Protein AF-A0A8X6S3W9-F1 (afdb_monomer_lite)

Foldseek 3Di:
DDDPPPPPVVVVVLVVQPPDPPDPDPDGRPVPDPPDPLCVVVPDDPVRLVVVLVVQCVVCPPHPSNCPCVVNSDDPPVDD

pLDDT: m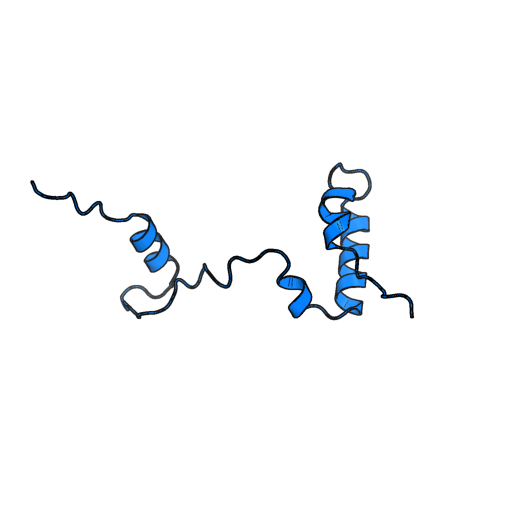ean 72.28, std 17.07, range [36.12, 94.38]

Sequence (80 aa):
MQCLEKENNFVKYLQRCTGSPGKIVDHQPQMLRKGKVGDWRNYFTPEQSRRMNERFREKTQGTPLENIWTEEMVYTYDST

Structure (mmCIF, N/CA/C/O backbone):
data_AF-A0A8X6S3W9-F1
#
_entry.id   AF-A0A8X6S3W9-F1
#
loop_
_atom_site.group_PDB
_atom_site.id
_atom_site.type_symbol
_atom_site.label_atom_id
_atom_site.label_alt_id
_atom_site.label_comp_id
_atom_site.label_asym_id
_atom_site.label_entity_id
_atom_site.label_seq_id
_atom_site.pdbx_PDB_ins_code
_atom_site.Cartn_x
_atom_site.Cartn_y
_atom_site.Cartn_z
_atom_site.occupancy
_atom_site.B_iso_or_equiv
_atom_site.auth_seq_id
_atom_site.auth_comp_id
_atom_site.auth_asym_id
_atom_site.auth_atom_id
_atom_site.pdbx_PDB_model_num
ATOM 1 N N . MET A 1 1 ? -10.831 25.289 -40.606 1.00 36.12 1 MET A N 1
ATOM 2 C CA . MET A 1 1 ? -11.031 24.455 -39.403 1.00 36.12 1 MET A CA 1
ATOM 3 C C . MET A 1 1 ? -9.666 23.959 -38.946 1.00 36.12 1 MET A C 1
ATOM 5 O O . MET A 1 1 ? -9.216 22.929 -39.424 1.00 36.12 1 MET A O 1
ATOM 9 N N . GLN A 1 2 ? -8.952 24.731 -38.122 1.00 44.78 2 GLN A N 1
ATOM 10 C CA . GLN A 1 2 ? -7.719 24.255 -37.487 1.00 44.78 2 GLN A CA 1
ATOM 11 C C . GLN A 1 2 ? -8.125 23.501 -36.223 1.00 44.78 2 GLN A C 1
ATOM 13 O O . GLN A 1 2 ? -8.645 24.097 -35.280 1.00 44.78 2 GLN A O 1
ATOM 18 N N . CYS A 1 3 ? -7.956 22.182 -36.237 1.00 41.56 3 CYS A N 1
ATOM 19 C CA . CYS A 1 3 ? -8.048 21.371 -35.034 1.00 41.56 3 CYS A CA 1
ATOM 20 C C . CYS A 1 3 ? -6.960 21.864 -34.077 1.00 41.56 3 CYS A C 1
ATOM 22 O O . CYS A 1 3 ? -5.778 21.752 -34.382 1.00 41.56 3 CYS A O 1
ATOM 24 N N . LEU A 1 4 ? -7.364 22.471 -32.961 1.00 47.28 4 LEU A N 1
ATOM 25 C CA . LEU A 1 4 ? -6.462 22.864 -31.886 1.00 47.28 4 LEU A CA 1
ATOM 26 C C . LEU A 1 4 ? -5.730 21.609 -31.403 1.00 47.28 4 LEU A C 1
ATOM 28 O O . LEU A 1 4 ? -6.321 20.784 -30.703 1.00 47.28 4 LEU A O 1
ATOM 32 N N . GLU A 1 5 ? -4.459 21.465 -31.772 1.00 57.28 5 GLU A N 1
ATOM 33 C CA . GLU A 1 5 ? -3.528 20.576 -31.086 1.00 57.28 5 GLU A CA 1
ATOM 34 C C . GLU A 1 5 ? -3.397 21.097 -29.656 1.00 57.28 5 GLU A C 1
ATOM 36 O O . GLU A 1 5 ? -2.577 21.958 -29.339 1.00 57.28 5 GLU A O 1
ATOM 41 N N . LYS A 1 6 ? -4.304 20.649 -28.785 1.00 56.09 6 LYS A N 1
ATOM 42 C CA . LYS A 1 6 ? -4.237 20.949 -27.362 1.00 56.09 6 LYS A CA 1
ATOM 43 C C . LYS A 1 6 ? -2.945 20.329 -26.864 1.00 56.09 6 LYS A C 1
ATOM 45 O O . LYS A 1 6 ? -2.846 19.104 -26.800 1.00 56.09 6 LYS A O 1
ATOM 50 N N . GLU A 1 7 ? -1.971 21.170 -26.528 1.00 57.88 7 GLU A N 1
ATOM 51 C CA . GLU A 1 7 ? -0.776 20.735 -25.820 1.00 57.88 7 GLU A CA 1
ATOM 52 C C . GLU A 1 7 ? -1.199 19.829 -24.666 1.00 57.88 7 GLU A C 1
ATOM 54 O O . GLU A 1 7 ? -1.903 20.231 -23.735 1.00 57.88 7 GLU A O 1
ATOM 59 N N . ASN A 1 8 ? -0.824 18.559 -24.774 1.00 65.69 8 ASN A N 1
ATOM 60 C CA . ASN A 1 8 ? -1.293 17.552 -23.852 1.00 65.69 8 ASN A CA 1
ATOM 61 C C . ASN A 1 8 ? -0.434 17.652 -22.590 1.00 65.69 8 ASN A C 1
ATOM 63 O O . ASN A 1 8 ? 0.648 17.070 -22.511 1.00 65.69 8 ASN A O 1
ATOM 67 N N . ASN A 1 9 ? -0.900 18.441 -21.616 1.00 67.25 9 ASN A N 1
ATOM 68 C CA . ASN A 1 9 ? -0.232 18.675 -20.328 1.00 67.25 9 ASN A CA 1
ATOM 69 C C . ASN A 1 9 ? 0.233 17.374 -19.654 1.00 67.25 9 ASN A C 1
ATOM 71 O O . ASN A 1 9 ? 1.254 17.358 -18.970 1.00 67.25 9 ASN A O 1
ATOM 75 N N . PHE A 1 10 ? -0.480 16.274 -19.903 1.00 64.56 10 PHE A N 1
ATOM 76 C CA . PHE A 1 10 ? -0.113 14.936 -19.462 1.00 64.56 10 PHE A CA 1
ATOM 77 C C . PHE A 1 10 ? 1.231 14.467 -20.039 1.00 64.56 10 PHE A C 1
ATOM 79 O O . PHE A 1 10 ? 2.085 14.004 -19.294 1.00 64.56 10 PHE A O 1
ATOM 86 N N . VAL A 1 11 ? 1.474 14.654 -21.339 1.00 66.38 11 VAL A N 1
ATOM 87 C CA . VAL A 1 11 ? 2.731 14.259 -22.001 1.00 66.38 11 VAL A CA 1
ATOM 88 C C . VAL A 1 11 ? 3.912 15.068 -21.456 1.00 66.38 11 VAL A C 1
ATOM 90 O O . VAL A 1 11 ? 4.951 14.494 -21.136 1.00 66.38 11 VAL A O 1
ATOM 93 N N . LYS A 1 12 ? 3.730 16.380 -21.247 1.00 66.38 12 LYS A N 1
ATOM 94 C CA . LYS A 1 12 ? 4.744 17.244 -20.612 1.00 66.38 12 LYS A CA 1
ATOM 95 C C . LYS A 1 12 ? 5.047 16.817 -19.168 1.00 66.38 12 LYS A C 1
ATOM 97 O O . LYS A 1 12 ? 6.206 16.801 -18.759 1.00 66.38 12 LYS A O 1
ATOM 102 N N . TYR A 1 13 ? 4.019 16.457 -18.396 1.00 66.25 13 TYR A N 1
ATOM 103 C CA . TYR A 1 13 ? 4.168 15.951 -17.028 1.00 66.25 13 TYR A CA 1
ATOM 104 C C . TYR A 1 13 ? 4.952 14.631 -16.996 1.00 66.25 13 TYR A C 1
ATOM 106 O O . TYR A 1 13 ? 5.922 14.501 -16.252 1.00 66.25 13 TYR A O 1
ATOM 114 N N . LEU A 1 14 ? 4.598 13.691 -17.873 1.00 64.88 14 LEU A N 1
ATOM 115 C CA . LEU A 1 14 ? 5.260 12.394 -17.994 1.00 64.88 14 LEU A CA 1
ATOM 116 C C . LEU A 1 14 ? 6.748 12.513 -18.367 1.00 64.88 14 LEU A C 1
ATOM 118 O O . LEU A 1 14 ? 7.578 11.825 -17.772 1.00 64.88 14 LEU A O 1
ATOM 122 N N . GLN A 1 15 ? 7.097 13.427 -19.278 1.00 66.06 15 GLN A N 1
ATOM 123 C CA . GLN A 1 15 ? 8.488 13.729 -19.655 1.00 66.06 15 GLN A CA 1
ATOM 124 C C . GLN A 1 15 ? 9.309 14.333 -18.503 1.00 66.06 15 GLN A C 1
ATOM 126 O O . GLN A 1 15 ? 10.526 14.178 -18.454 1.00 66.06 15 GLN A O 1
ATOM 131 N N . ARG A 1 16 ? 8.673 15.011 -17.540 1.00 63.78 16 ARG A N 1
ATOM 132 C CA . ARG A 1 16 ? 9.363 15.562 -16.360 1.00 63.78 16 ARG A CA 1
ATOM 133 C C . ARG A 1 16 ? 9.632 14.504 -15.286 1.00 63.78 16 ARG A C 1
ATOM 135 O O . ARG A 1 16 ? 10.560 14.660 -14.497 1.00 63.78 16 ARG A O 1
ATOM 142 N N . CYS A 1 17 ? 8.854 13.422 -15.275 1.00 60.31 17 CYS A N 1
ATOM 143 C CA . CYS A 1 17 ? 9.044 12.277 -14.382 1.00 60.31 17 CYS A CA 1
ATOM 144 C C . CYS A 1 17 ? 10.185 11.342 -14.828 1.00 60.31 17 CYS A C 1
ATOM 146 O O . CYS A 1 17 ? 10.634 10.510 -14.042 1.00 60.31 17 CYS A O 1
ATOM 148 N N . THR A 1 18 ? 10.685 11.473 -16.062 1.00 57.59 18 THR A N 1
ATOM 149 C CA . THR A 1 18 ? 11.919 10.822 -16.520 1.00 57.59 18 THR A CA 1
ATOM 150 C C . THR A 1 18 ? 13.093 11.739 -16.173 1.00 57.59 18 THR A C 1
ATOM 152 O O . THR A 1 18 ? 13.396 12.654 -16.927 1.00 57.59 18 THR A O 1
ATOM 155 N N . GLY A 1 19 ? 13.698 11.572 -14.993 1.00 51.28 19 GLY A N 1
ATOM 156 C CA . GLY A 1 19 ? 14.632 12.513 -14.344 1.00 51.28 19 GLY A CA 1
ATOM 157 C C . GLY A 1 19 ? 15.963 12.850 -15.045 1.00 51.28 19 GLY A C 1
ATOM 158 O O . GLY A 1 19 ? 16.978 12.979 -14.368 1.00 51.28 19 GLY A O 1
ATOM 159 N N . SER A 1 20 ? 16.000 13.019 -16.367 1.00 52.94 20 SER A N 1
ATOM 160 C CA . SER A 1 20 ? 17.159 13.532 -17.097 1.00 52.94 20 SER A CA 1
ATOM 161 C C . SER A 1 20 ? 16.753 14.754 -17.932 1.00 52.94 20 SER A C 1
ATOM 163 O O . SER A 1 20 ? 16.127 14.599 -18.983 1.00 52.94 20 SER A O 1
ATOM 165 N N . PRO A 1 21 ? 17.061 15.984 -17.483 1.00 47.12 21 PRO A N 1
ATOM 166 C CA . PRO A 1 21 ? 16.793 17.174 -18.277 1.00 47.12 21 PRO A CA 1
ATOM 167 C C . PRO A 1 21 ? 17.645 17.121 -19.554 1.00 47.12 21 PRO A C 1
ATOM 169 O O . PRO A 1 21 ? 18.870 17.065 -19.489 1.00 47.12 21 PRO A O 1
ATOM 172 N N . GLY A 1 22 ? 16.997 17.116 -20.721 1.00 53.50 22 GLY A N 1
ATOM 173 C CA . GLY A 1 22 ? 17.673 17.267 -22.017 1.00 53.50 22 GLY A CA 1
ATOM 174 C C . GLY A 1 22 ? 17.886 15.995 -22.842 1.00 53.50 22 GLY A C 1
ATOM 175 O O . GLY A 1 22 ? 18.484 16.084 -23.910 1.00 53.50 22 GLY A O 1
ATOM 176 N N . LYS A 1 23 ? 17.378 14.830 -22.423 1.00 54.41 23 LYS A N 1
ATOM 177 C CA . LYS A 1 23 ? 17.312 13.646 -23.296 1.00 54.41 23 LYS A CA 1
ATOM 178 C C . LYS A 1 23 ? 15.857 13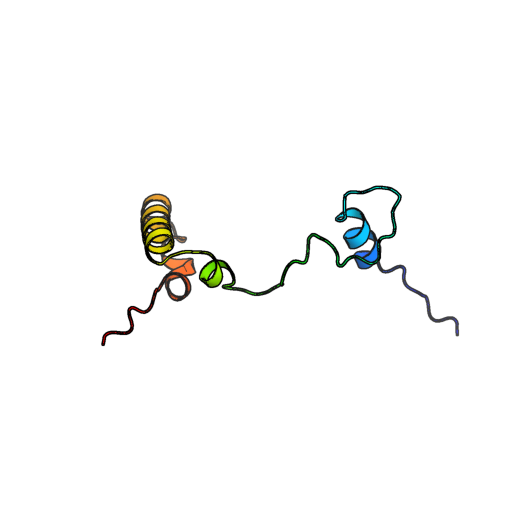.257 -23.522 1.00 54.41 23 LYS A C 1
ATOM 180 O O . LYS A 1 23 ? 15.229 12.691 -22.634 1.00 54.41 23 LYS A O 1
ATOM 185 N N . ILE A 1 24 ? 15.328 13.548 -24.714 1.00 53.62 24 ILE A N 1
ATOM 186 C CA . ILE A 1 24 ? 14.090 12.923 -25.200 1.00 53.62 24 ILE A CA 1
ATOM 187 C C . ILE A 1 24 ? 14.469 11.493 -25.572 1.00 53.62 24 ILE A C 1
ATOM 189 O O . ILE A 1 24 ? 14.793 11.180 -26.712 1.00 53.62 24 ILE A O 1
ATOM 193 N N . VAL A 1 25 ? 14.572 10.646 -24.559 1.00 55.38 25 VAL A N 1
ATOM 194 C CA . VAL A 1 25 ? 14.643 9.208 -24.757 1.00 55.38 25 VAL A CA 1
ATOM 195 C C . VAL A 1 25 ? 13.217 8.711 -24.924 1.00 55.38 25 VAL A C 1
ATOM 197 O O . VAL A 1 25 ? 12.339 9.099 -24.156 1.00 55.38 25 VAL A O 1
ATOM 200 N N . ASP A 1 26 ? 13.009 7.847 -25.914 1.00 55.38 26 ASP A N 1
ATOM 201 C CA . ASP A 1 26 ? 11.741 7.196 -26.281 1.00 55.38 26 ASP A CA 1
ATOM 202 C C . ASP A 1 26 ? 11.284 6.173 -25.214 1.00 55.38 26 ASP A C 1
ATOM 204 O O . ASP A 1 26 ? 10.847 5.055 -25.483 1.00 55.38 26 ASP A O 1
ATOM 208 N N . HIS A 1 27 ? 11.505 6.503 -23.945 1.00 55.56 27 HIS A N 1
ATOM 209 C CA . HIS A 1 27 ? 11.240 5.650 -22.810 1.00 55.56 27 HIS A CA 1
ATOM 210 C C . HIS A 1 27 ? 9.856 5.973 -22.273 1.00 55.56 27 HIS A C 1
ATOM 212 O O . HIS A 1 27 ? 9.521 7.127 -22.000 1.00 55.56 27 HIS A O 1
ATOM 218 N N . GLN A 1 28 ? 9.072 4.912 -22.086 1.00 58.16 28 GLN A N 1
ATOM 219 C CA . GLN A 1 28 ? 7.862 4.932 -21.277 1.00 58.16 28 GLN A CA 1
ATOM 220 C C . GLN A 1 28 ? 8.115 5.751 -19.998 1.00 58.16 28 GLN A C 1
ATOM 222 O O . GLN A 1 28 ? 9.187 5.624 -19.389 1.00 58.16 28 GLN A O 1
ATOM 227 N N . PRO A 1 29 ? 7.166 6.601 -19.582 1.00 63.38 29 PRO A N 1
ATOM 228 C CA . PRO A 1 29 ? 7.337 7.401 -18.381 1.00 63.38 29 PRO A CA 1
ATOM 229 C C . PRO A 1 29 ? 7.648 6.509 -17.181 1.00 63.38 29 PRO A C 1
ATOM 231 O O . PRO A 1 29 ? 6.858 5.638 -16.830 1.00 63.38 29 PRO A O 1
ATOM 234 N N . GLN A 1 30 ? 8.781 6.764 -16.521 1.00 67.00 30 GLN A N 1
ATOM 235 C CA . GLN A 1 30 ? 9.309 5.937 -15.421 1.00 67.00 30 GLN A CA 1
ATOM 236 C C . GLN A 1 30 ? 8.309 5.745 -14.267 1.00 67.00 30 GLN A C 1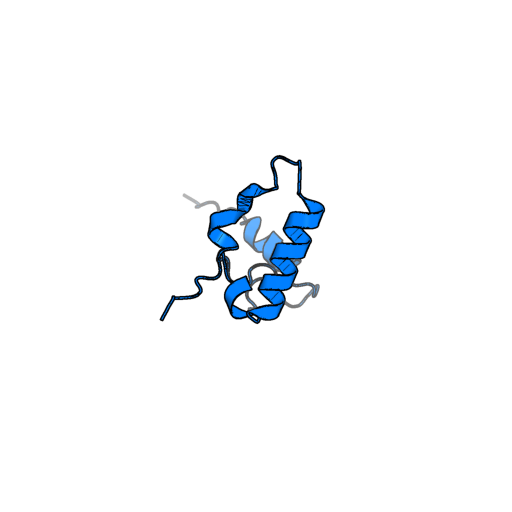
ATOM 238 O O . GLN A 1 30 ? 8.360 4.747 -13.553 1.00 67.00 30 GLN A O 1
ATOM 243 N N . MET A 1 31 ? 7.376 6.686 -14.093 1.00 71.69 31 MET A N 1
ATOM 244 C CA . MET A 1 31 ? 6.342 6.611 -13.061 1.00 71.69 31 MET A CA 1
ATOM 245 C C . MET A 1 31 ? 5.270 5.543 -13.359 1.00 71.69 31 MET A C 1
ATOM 247 O O . MET A 1 31 ? 4.716 4.949 -12.434 1.00 71.69 31 MET A O 1
ATOM 251 N N . LEU A 1 32 ? 4.971 5.272 -14.634 1.00 76.50 32 LEU A N 1
ATOM 252 C CA . LEU A 1 32 ? 3.955 4.297 -15.039 1.00 76.50 32 LEU A CA 1
ATOM 253 C C . LEU A 1 32 ? 4.604 2.928 -15.258 1.00 76.50 32 LEU A C 1
ATOM 255 O O . LEU A 1 32 ? 4.972 2.560 -16.367 1.00 76.50 32 LEU A O 1
ATOM 259 N N . ARG A 1 33 ? 4.739 2.156 -14.176 1.00 81.31 33 ARG A N 1
ATOM 260 C CA . ARG A 1 33 ? 5.412 0.847 -14.218 1.00 81.31 33 ARG A CA 1
ATOM 261 C C . ARG A 1 33 ? 4.565 -0.278 -14.833 1.00 81.31 33 ARG A C 1
ATOM 263 O O . ARG A 1 33 ? 5.033 -0.973 -15.724 1.00 81.31 33 ARG A O 1
ATOM 270 N N . LYS A 1 34 ? 3.356 -0.514 -14.301 1.00 83.50 34 LYS A N 1
ATOM 271 C CA . LYS A 1 34 ? 2.419 -1.572 -14.764 1.00 83.50 34 LYS A CA 1
ATOM 272 C C . LYS A 1 34 ? 0.931 -1.209 -14.640 1.00 83.50 34 LYS A C 1
ATOM 274 O O . LYS A 1 34 ? 0.122 -1.784 -15.352 1.00 83.50 34 LYS A O 1
ATOM 279 N N . GLY A 1 35 ? 0.558 -0.306 -13.723 1.00 84.00 35 GLY A N 1
ATOM 280 C CA . GLY A 1 35 ? -0.831 0.161 -13.572 1.00 84.00 35 GLY A CA 1
ATOM 281 C C . GLY A 1 35 ? -1.843 -0.907 -13.129 1.00 84.00 35 GLY A C 1
ATOM 282 O O . GLY A 1 35 ? -3.015 -0.800 -13.469 1.00 84.00 35 GLY A O 1
ATOM 283 N N . LYS A 1 36 ? -1.408 -1.945 -12.399 1.00 87.25 36 LYS A N 1
ATOM 284 C CA . LYS A 1 36 ? -2.248 -3.082 -11.986 1.00 87.25 36 LYS A CA 1
ATOM 285 C C . LYS A 1 36 ? -2.312 -3.219 -10.459 1.00 87.25 36 LYS A C 1
ATOM 287 O O . LYS A 1 36 ? -1.279 -3.141 -9.793 1.00 87.25 36 LYS A O 1
ATOM 292 N N . VAL A 1 37 ? -3.510 -3.474 -9.925 1.00 86.50 37 VAL A N 1
ATOM 293 C CA . VAL A 1 37 ? -3.740 -3.817 -8.508 1.00 86.50 37 VAL A CA 1
ATOM 294 C C . VAL A 1 37 ? -3.267 -5.251 -8.233 1.00 86.50 37 VAL A C 1
ATOM 296 O O . VAL A 1 37 ? -3.415 -6.130 -9.079 1.00 86.50 37 VAL A O 1
ATOM 299 N N . GLY A 1 38 ? -2.658 -5.488 -7.069 1.00 86.38 38 GLY A N 1
ATOM 300 C CA . GLY A 1 38 ? -2.235 -6.831 -6.648 1.00 86.38 38 GLY A CA 1
ATOM 301 C C . GLY A 1 38 ? -0.867 -7.294 -7.166 1.00 86.38 38 GLY A C 1
ATOM 302 O O . GLY A 1 38 ? -0.462 -8.418 -6.888 1.00 86.38 38 GLY A O 1
ATOM 303 N N . ASP A 1 39 ? -0.108 -6.451 -7.879 1.00 89.25 39 ASP A N 1
ATOM 304 C CA . ASP A 1 39 ? 1.210 -6.838 -8.422 1.00 89.25 39 ASP A CA 1
ATOM 305 C C . ASP A 1 39 ? 2.232 -7.210 -7.329 1.00 89.25 39 ASP A C 1
ATOM 307 O O . ASP A 1 39 ? 3.190 -7.917 -7.615 1.00 89.25 39 ASP A O 1
ATOM 311 N N . TRP A 1 40 ? 2.006 -6.805 -6.072 1.00 86.25 40 TRP A N 1
ATOM 312 C CA . TRP A 1 40 ? 2.820 -7.190 -4.913 1.00 86.25 40 TRP A CA 1
ATOM 313 C C . TRP A 1 40 ? 2.864 -8.710 -4.681 1.00 86.25 40 TRP A C 1
ATOM 315 O O . TRP A 1 40 ? 3.896 -9.218 -4.248 1.00 86.25 40 TRP A O 1
ATOM 325 N N . ARG A 1 41 ? 1.812 -9.456 -5.052 1.00 85.75 41 ARG A N 1
ATOM 326 C CA . ARG A 1 41 ? 1.758 -10.926 -4.931 1.00 85.75 41 ARG A CA 1
ATOM 327 C C . ARG A 1 41 ? 2.844 -11.635 -5.749 1.00 85.75 41 ARG A C 1
ATOM 329 O O . ARG A 1 41 ? 3.246 -12.734 -5.402 1.00 85.75 41 ARG A O 1
ATOM 336 N N . ASN A 1 42 ? 3.354 -10.992 -6.803 1.00 89.00 42 ASN A N 1
ATOM 337 C CA . ASN A 1 42 ? 4.433 -11.535 -7.636 1.00 89.00 42 ASN A CA 1
ATOM 338 C C . ASN A 1 42 ? 5.831 -11.373 -7.014 1.00 89.00 42 ASN A C 1
ATOM 340 O O . ASN A 1 42 ? 6.789 -11.943 -7.528 1.00 89.00 42 ASN A O 1
ATOM 344 N N . TYR A 1 43 ? 5.974 -10.548 -5.973 1.00 89.62 43 TYR A N 1
ATOM 345 C CA . TYR A 1 43 ? 7.278 -10.188 -5.403 1.00 89.62 43 TYR A CA 1
ATOM 346 C C . TYR A 1 43 ? 7.483 -10.704 -3.980 1.00 89.62 43 TYR A C 1
ATOM 348 O O . TYR A 1 43 ? 8.626 -10.854 -3.556 1.00 89.62 43 TYR A O 1
ATOM 356 N N . PHE A 1 44 ? 6.404 -10.947 -3.237 1.00 88.12 44 PHE A N 1
ATOM 357 C CA . PHE A 1 44 ? 6.486 -11.410 -1.859 1.00 88.12 44 PHE A CA 1
ATOM 358 C C . P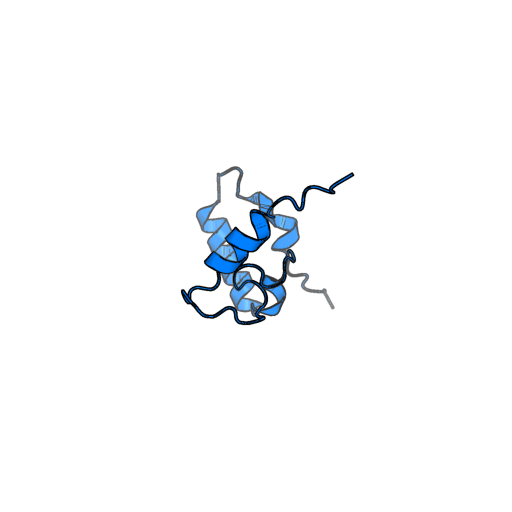HE A 1 44 ? 6.524 -12.935 -1.806 1.00 88.12 44 PHE A C 1
ATOM 360 O O . PHE A 1 44 ? 5.729 -13.611 -2.454 1.00 88.12 44 PHE A O 1
ATOM 367 N N . THR A 1 45 ? 7.417 -13.483 -0.983 1.00 89.81 45 THR A N 1
ATOM 368 C CA . THR A 1 45 ? 7.316 -14.890 -0.584 1.00 89.81 45 THR A CA 1
ATOM 369 C C . THR A 1 45 ? 6.148 -15.077 0.396 1.00 89.81 45 THR A C 1
ATOM 371 O O . THR A 1 45 ? 5.772 -14.119 1.084 1.00 89.81 45 THR A O 1
ATOM 374 N N . PRO A 1 46 ? 5.603 -16.301 0.542 1.00 86.38 46 PRO A N 1
ATOM 375 C CA . PRO A 1 46 ? 4.511 -16.559 1.485 1.00 86.38 46 PRO A CA 1
ATOM 376 C C . PRO A 1 46 ? 4.826 -16.092 2.915 1.00 86.38 46 PRO A C 1
ATOM 378 O O . PRO A 1 46 ? 3.999 -15.464 3.573 1.00 86.38 46 PRO A O 1
ATOM 381 N N . GLU A 1 47 ? 6.063 -16.309 3.370 1.00 89.44 47 GLU A N 1
ATOM 382 C CA . GLU A 1 47 ? 6.515 -15.884 4.698 1.00 89.44 47 GLU A CA 1
ATOM 383 C C . GLU A 1 47 ? 6.604 -14.355 4.835 1.00 89.44 47 GLU A C 1
ATOM 385 O O . GLU A 1 47 ? 6.215 -13.791 5.858 1.00 89.44 47 GLU A O 1
ATOM 390 N N . GLN A 1 48 ? 7.080 -13.652 3.803 1.00 90.88 48 GLN A N 1
ATOM 391 C CA . GLN A 1 48 ? 7.134 -12.187 3.817 1.00 90.88 48 GLN A CA 1
ATOM 392 C C . GLN A 1 48 ? 5.737 -11.578 3.892 1.00 90.88 48 GLN A C 1
ATOM 394 O O . GLN A 1 48 ? 5.527 -10.599 4.610 1.00 90.88 48 GLN A O 1
ATOM 399 N N . SER A 1 49 ? 4.777 -12.157 3.180 1.00 88.38 49 SER A N 1
ATOM 400 C CA . SER A 1 49 ? 3.403 -11.687 3.247 1.00 88.38 49 SER A CA 1
ATOM 401 C C . SER A 1 49 ? 2.721 -12.004 4.568 1.00 88.38 49 SER A C 1
ATOM 403 O O . SER A 1 49 ? 2.045 -11.127 5.097 1.00 88.38 49 SER A O 1
ATOM 405 N N . ARG A 1 50 ? 2.948 -13.187 5.155 1.00 88.19 50 ARG A N 1
ATOM 406 C CA . ARG A 1 50 ? 2.464 -13.494 6.510 1.00 88.19 50 ARG A CA 1
ATOM 407 C C . ARG A 1 50 ? 2.943 -12.441 7.511 1.00 88.19 50 ARG A C 1
ATOM 409 O O . ARG A 1 50 ? 2.135 -11.849 8.223 1.00 88.19 50 ARG A O 1
ATOM 416 N N . ARG A 1 51 ? 4.245 -12.134 7.492 1.00 91.81 51 ARG A N 1
ATOM 417 C CA . ARG A 1 51 ? 4.847 -11.096 8.345 1.00 91.81 51 ARG A CA 1
ATOM 418 C C . ARG A 1 51 ? 4.271 -9.704 8.083 1.00 91.81 51 ARG A C 1
ATOM 420 O O . ARG A 1 51 ? 4.088 -8.936 9.025 1.00 91.81 51 ARG A O 1
ATOM 427 N N . MET A 1 52 ? 3.994 -9.362 6.823 1.00 90.00 52 MET A N 1
ATOM 428 C CA . MET A 1 52 ? 3.351 -8.093 6.468 1.00 90.00 52 MET A CA 1
ATOM 429 C C . MET A 1 52 ? 1.935 -8.010 7.050 1.00 90.00 52 MET A C 1
ATOM 431 O O . MET A 1 52 ? 1.590 -6.991 7.641 1.00 90.00 52 MET A O 1
ATOM 435 N N . ASN A 1 53 ? 1.147 -9.081 6.941 1.00 88.31 53 ASN A N 1
ATOM 436 C CA . ASN A 1 53 ? -0.221 -9.143 7.457 1.00 88.31 53 ASN A CA 1
ATOM 437 C C . ASN A 1 53 ? -0.265 -8.986 8.980 1.00 88.31 53 ASN A C 1
ATOM 439 O O . ASN A 1 53 ? -1.043 -8.186 9.498 1.00 88.31 53 ASN A O 1
ATOM 443 N N . GLU A 1 54 ? 0.603 -9.707 9.695 1.00 90.25 54 GLU A N 1
ATOM 444 C CA . GLU A 1 54 ? 0.743 -9.593 11.151 1.00 90.25 54 GLU A CA 1
ATOM 445 C C . GLU A 1 54 ? 1.091 -8.160 11.549 1.00 90.25 54 GLU A C 1
ATOM 447 O O . GLU A 1 54 ? 0.404 -7.552 12.370 1.00 90.25 54 GLU A O 1
ATOM 452 N N . ARG A 1 55 ? 2.102 -7.578 10.893 1.00 92.31 55 ARG A N 1
ATOM 453 C CA . ARG A 1 55 ? 2.548 -6.217 11.188 1.00 92.31 55 ARG A CA 1
ATOM 454 C C . ARG A 1 55 ? 1.497 -5.166 10.854 1.00 92.31 55 ARG A C 1
ATOM 456 O O . ARG A 1 55 ? 1.396 -4.171 11.567 1.00 92.31 55 ARG A O 1
ATOM 463 N N . PHE A 1 56 ? 0.741 -5.3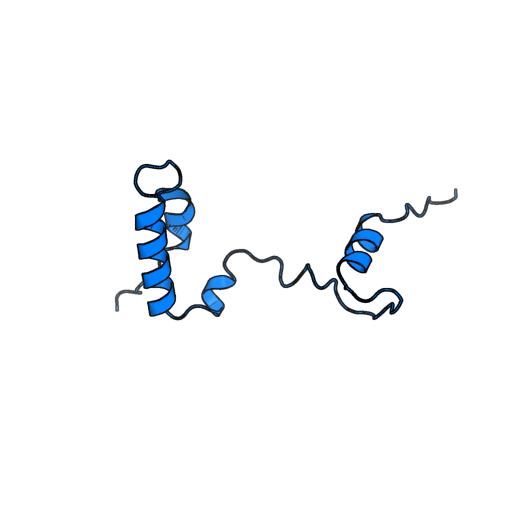59 9.779 1.00 91.06 56 PHE A N 1
ATOM 464 C CA . PHE A 1 56 ? -0.355 -4.473 9.413 1.00 91.06 56 PHE A CA 1
ATOM 465 C C . PHE A 1 56 ? -1.428 -4.499 10.499 1.00 91.06 56 PHE A C 1
ATOM 467 O O . PHE A 1 56 ? -1.749 -3.447 11.046 1.00 91.06 56 PHE A O 1
ATOM 474 N N . ARG A 1 57 ? -1.886 -5.695 10.889 1.00 89.88 57 ARG A N 1
ATOM 475 C CA . ARG A 1 57 ? -2.897 -5.872 11.935 1.00 89.88 57 ARG A CA 1
ATOM 476 C C . ARG A 1 57 ? -2.451 -5.281 13.270 1.00 89.88 57 ARG A C 1
ATOM 478 O O . ARG A 1 57 ? -3.206 -4.522 13.861 1.00 89.88 57 ARG A O 1
ATOM 485 N N . GLU A 1 58 ? -1.217 -5.537 13.708 1.00 93.94 58 GLU A N 1
ATOM 486 C CA . GLU A 1 58 ? -0.643 -4.929 14.924 1.00 93.94 58 GLU A CA 1
ATOM 487 C C . GLU A 1 58 ? -0.728 -3.395 14.928 1.00 93.94 58 GLU A C 1
ATOM 489 O O . GLU A 1 58 ? -0.827 -2.777 15.986 1.00 93.94 58 GLU A O 1
ATOM 494 N N . LYS A 1 59 ? -0.619 -2.762 13.754 1.00 94.38 59 LYS A N 1
ATOM 495 C CA . LYS A 1 59 ? -0.570 -1.301 13.622 1.00 94.38 59 LYS A CA 1
ATOM 496 C C . LYS A 1 59 ? -1.928 -0.663 13.387 1.00 94.38 59 LYS A C 1
ATOM 498 O O . LYS A 1 59 ? -2.089 0.507 13.722 1.00 94.38 59 LYS A O 1
ATOM 503 N N . THR A 1 60 ? -2.869 -1.393 12.803 1.00 92.69 60 THR A N 1
ATOM 504 C CA . THR A 1 60 ? -4.193 -0.875 12.444 1.00 92.69 60 THR A CA 1
ATOM 505 C C . THR A 1 60 ? -5.305 -1.375 13.357 1.00 92.69 60 THR A C 1
ATOM 507 O O . THR A 1 60 ? -6.427 -0.882 13.235 1.00 92.69 60 THR A O 1
ATOM 510 N N . GLN A 1 61 ? -5.007 -2.286 14.289 1.00 92.38 61 GLN A N 1
ATOM 511 C CA . GLN A 1 61 ? -5.963 -2.785 15.275 1.00 92.38 61 GLN A CA 1
ATOM 512 C C . GLN A 1 61 ? -6.663 -1.635 16.009 1.00 92.38 61 GLN A C 1
ATOM 514 O O . GLN A 1 61 ? -6.019 -0.714 16.517 1.00 92.38 61 GLN A O 1
ATOM 519 N N . GLY A 1 62 ? -7.994 -1.698 16.071 1.00 93.06 62 GLY A N 1
ATOM 520 C CA . GLY A 1 62 ? -8.818 -0.678 16.726 1.00 93.06 62 GLY A CA 1
ATOM 521 C C . GLY A 1 62 ? -9.054 0.582 15.888 1.00 93.06 62 GLY A C 1
ATOM 522 O O . GLY A 1 62 ? -9.682 1.524 16.369 1.00 93.06 62 GLY A O 1
ATOM 523 N N . THR A 1 63 ? -8.593 0.609 14.635 1.00 93.62 63 THR A N 1
ATOM 524 C CA . THR A 1 63 ? -8.926 1.662 13.668 1.00 93.62 63 THR A CA 1
ATOM 525 C C . THR A 1 63 ? -9.898 1.135 12.607 1.00 93.62 63 THR A C 1
ATOM 527 O O . THR A 1 63 ? -9.930 -0.066 12.339 1.00 93.62 63 THR A O 1
ATOM 530 N N . PRO A 1 64 ? -10.634 2.013 11.901 1.00 89.75 64 PRO A N 1
ATOM 531 C CA . PRO A 1 64 ? -11.439 1.607 10.745 1.00 89.75 64 PRO A CA 1
ATOM 532 C C . PRO A 1 64 ? -10.624 0.948 9.618 1.00 89.75 64 PRO A C 1
ATOM 534 O O . PRO A 1 64 ? -11.198 0.323 8.731 1.00 89.75 64 PRO A O 1
ATOM 537 N N . LEU A 1 65 ? -9.292 1.089 9.641 1.00 87.81 65 LEU A N 1
ATOM 538 C CA . LEU A 1 65 ? -8.372 0.522 8.656 1.00 87.81 65 LEU A CA 1
ATOM 539 C C . LEU A 1 65 ? -8.018 -0.945 8.937 1.00 87.81 65 LEU A C 1
ATOM 541 O O . LEU A 1 65 ? -7.299 -1.549 8.147 1.00 87.81 65 LEU A O 1
ATOM 545 N N . GLU A 1 66 ? -8.496 -1.528 10.038 1.00 85.88 66 GLU A N 1
ATO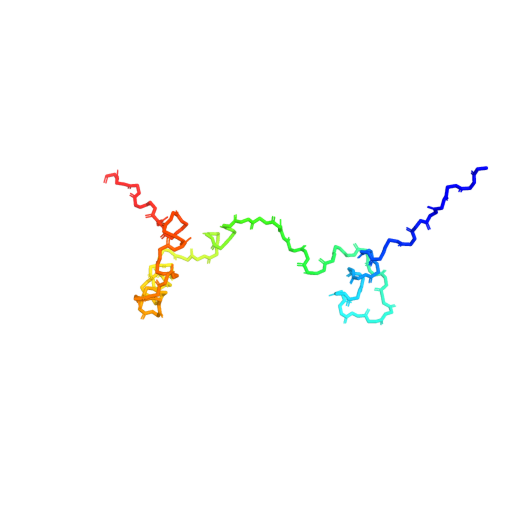M 546 C CA . GLU A 1 66 ? -8.175 -2.911 10.409 1.00 85.88 66 GLU A CA 1
ATOM 547 C C . GLU A 1 66 ? -8.596 -3.919 9.324 1.00 85.88 66 GLU A C 1
ATOM 549 O O . GLU A 1 66 ? -7.858 -4.860 9.042 1.00 85.88 66 GLU A O 1
ATOM 554 N N . ASN A 1 67 ? -9.727 -3.673 8.649 1.00 83.38 67 ASN A N 1
ATOM 555 C CA . ASN A 1 67 ? -10.371 -4.641 7.748 1.00 83.38 67 ASN A CA 1
ATOM 556 C C . ASN A 1 67 ? -10.462 -4.193 6.276 1.00 83.38 67 ASN A C 1
ATOM 558 O O . ASN A 1 67 ? -11.187 -4.796 5.489 1.00 83.38 67 ASN A O 1
ATOM 562 N N . ILE A 1 68 ? -9.759 -3.131 5.875 1.00 86.25 68 ILE A N 1
ATOM 563 C CA . ILE A 1 68 ? -9.924 -2.538 4.530 1.00 86.25 68 ILE A CA 1
ATOM 564 C C . ILE A 1 68 ? -9.303 -3.369 3.396 1.00 86.25 68 ILE A C 1
ATOM 566 O O . ILE A 1 68 ? -9.639 -3.162 2.236 1.00 86.25 68 ILE A O 1
ATOM 570 N N . TRP A 1 69 ? -8.394 -4.292 3.716 1.00 79.31 69 TRP A N 1
ATOM 571 C CA . TRP A 1 69 ? -7.679 -5.121 2.737 1.00 79.31 69 TRP A CA 1
ATOM 572 C C . TRP A 1 69 ? -7.863 -6.616 3.002 1.00 79.31 69 TRP A C 1
ATOM 574 O O . TRP A 1 69 ? -7.040 -7.415 2.565 1.00 79.31 69 TRP A O 1
ATOM 584 N N . THR A 1 70 ? -8.914 -7.011 3.728 1.00 76.44 70 THR A N 1
ATOM 585 C CA . THR A 1 70 ? -9.109 -8.405 4.152 1.00 76.44 70 THR A CA 1
ATOM 586 C C . THR A 1 70 ? -9.140 -9.366 2.964 1.00 76.44 70 THR A C 1
ATOM 588 O O . THR A 1 70 ? -8.474 -10.389 3.009 1.00 76.44 70 THR A O 1
ATOM 591 N N . GLU A 1 71 ? -9.812 -9.011 1.868 1.00 74.94 71 GLU A N 1
ATOM 592 C CA . GLU A 1 71 ? -9.882 -9.833 0.648 1.00 74.94 71 GLU A CA 1
ATOM 593 C C . GLU A 1 71 ? -8.528 -9.939 -0.074 1.00 74.94 71 GLU A C 1
ATOM 595 O O . GLU A 1 71 ? -8.193 -10.966 -0.663 1.00 74.94 71 GLU A O 1
ATOM 600 N N . GLU A 1 72 ? -7.704 -8.893 0.012 1.00 75.12 72 GLU A N 1
ATOM 601 C CA . GLU A 1 72 ? -6.406 -8.850 -0.656 1.00 75.12 72 GLU A CA 1
ATOM 602 C C . GLU A 1 72 ? -5.310 -9.557 0.153 1.00 75.12 72 GLU A C 1
ATOM 604 O O . GLU A 1 72 ? -4.411 -10.179 -0.407 1.00 75.12 72 GLU A O 1
ATOM 609 N N . MET A 1 73 ? -5.390 -9.509 1.479 1.00 70.12 73 MET A N 1
ATOM 610 C CA . MET A 1 73 ? -4.373 -10.078 2.363 1.00 70.12 73 MET A CA 1
ATOM 611 C C . MET A 1 73 ? -4.551 -11.583 2.610 1.00 70.12 73 MET A C 1
ATOM 613 O O . MET A 1 73 ? -3.667 -12.207 3.204 1.00 70.12 73 MET A O 1
ATOM 617 N N . VAL A 1 74 ? -5.645 -12.188 2.128 1.00 63.94 74 VAL A N 1
ATOM 618 C CA . VAL A 1 74 ? -5.823 -13.646 2.124 1.00 63.94 74 VAL A CA 1
ATOM 619 C C . VAL A 1 74 ? -4.820 -14.257 1.144 1.00 63.94 74 VAL A C 1
ATOM 621 O O . VAL A 1 74 ? -4.925 -14.114 -0.076 1.00 63.94 74 VAL A O 1
ATOM 624 N N . TYR A 1 75 ? -3.829 -14.956 1.693 1.00 60.22 75 TYR A N 1
ATOM 625 C CA . TYR A 1 75 ? -3.227 -16.073 0.979 1.00 60.22 75 TYR A CA 1
ATOM 626 C C . TYR A 1 75 ? -4.214 -17.218 1.091 1.00 60.22 75 TYR A C 1
ATOM 628 O O . TYR A 1 75 ? -4.487 -17.689 2.197 1.00 60.22 75 TYR A O 1
ATOM 636 N N . THR A 1 76 ? -4.765 -17.655 -0.036 1.00 46.53 76 THR A N 1
ATOM 637 C CA . THR A 1 76 ? -5.397 -18.962 -0.077 1.00 46.53 76 THR A CA 1
ATOM 638 C C . THR A 1 76 ? -4.277 -19.969 0.173 1.00 46.53 76 THR A C 1
ATOM 640 O O . THR A 1 76 ? -3.412 -20.208 -0.666 1.00 46.53 76 THR A O 1
ATOM 643 N N . TYR A 1 77 ? -4.221 -20.516 1.388 1.00 47.19 77 TYR A N 1
ATOM 644 C CA . TYR A 1 77 ? -3.816 -21.906 1.490 1.00 47.19 77 TYR A CA 1
ATOM 645 C C . TYR A 1 77 ? -4.934 -22.647 0.779 1.00 47.19 77 TYR A C 1
ATOM 647 O O . TYR A 1 77 ? -6.021 -22.811 1.334 1.00 47.19 77 TYR A O 1
ATOM 655 N N . ASP A 1 78 ? -4.697 -22.998 -0.478 1.00 46.25 78 ASP A N 1
ATOM 656 C CA . ASP A 1 78 ? -5.483 -24.030 -1.118 1.00 46.25 78 ASP A CA 1
ATOM 657 C C . ASP A 1 78 ? -5.274 -25.261 -0.233 1.00 46.25 78 ASP A C 1
ATOM 659 O O . ASP A 1 78 ? -4.201 -25.866 -0.211 1.00 46.25 78 ASP A O 1
ATOM 663 N N . SER A 1 79 ? -6.258 -25.536 0.620 1.00 39.31 79 SER A N 1
ATOM 664 C CA . SER A 1 79 ? -6.344 -26.766 1.385 1.00 39.31 79 SER A CA 1
ATOM 665 C C . SER A 1 79 ? -6.353 -27.912 0.379 1.00 39.31 79 SER A C 1
ATOM 667 O O . SER A 1 79 ? -7.375 -28.159 -0.263 1.00 39.31 79 SER A O 1
ATOM 669 N N . THR A 1 80 ? -5.200 -28.552 0.205 1.00 39.91 80 THR A N 1
ATOM 670 C CA . THR A 1 80 ? -5.132 -29.946 -0.234 1.00 39.91 80 THR A CA 1
ATOM 671 C C . THR A 1 80 ? -5.109 -30.817 1.008 1.00 39.91 80 THR A C 1
ATOM 673 O O . THR A 1 80 ? -4.359 -30.459 1.946 1.00 39.91 80 THR A O 1
#

InterPro domains:
  IPR000863 Sulfotransferase domain [PF00685] (8-63)
  IPR027417 P-loop containing nucleoside triphosphate hydrolase [G3DSA:3.40.50.300] (1-76)
  IPR027417 P-loop containing nucleoside triphosphate hydrolase [SSF52540] (21-69)

Organism: Trichonephila clavipes (NCBI:txid2585209)

Radius of gyration: 20.89 Å; chains: 1; bounding box: 29×54×56 Å

Secondary structure (DSSP, 8-state):
--------HHHHHHHHHS--TT-------TT-S---TTGGGGT--HHHHHHHHHHHHHHHTTSTTTTTTHHHH-------